Protein AF-A0A967U708-F1 (afdb_monomer_lite)

pLDDT: mean 89.24, std 8.73, range [51.34, 98.25]

Foldseek 3Di:
DLALQVVLLVVLCVVCVVVVHLPDAAEEEDEDEEDDPDPDDPDDPDDHRYLVNLVNNLVNCVVSVHPYYYYPCPPRYDPVSVVVNCVSVVD

Sequence (91 aa):
YDDGYAYHEESVRRLRANVGDPDAPVHGIGGIGGVDGVDDPEDPPEPLASIDEVARFLEALDDTGSIGGSIYDWNTLEPAVRELLTAHFAG

Structure (mmCIF, N/CA/C/O backbone):
data_AF-A0A967U708-F1
#
_entry.id   AF-A0A967U708-F1
#
loop_
_atom_site.group_PDB
_atom_site.id
_atom_site.type_symbol
_atom_site.label_atom_id
_atom_site.label_alt_id
_atom_site.label_comp_id
_atom_site.label_asym_id
_atom_site.label_entity_id
_atom_site.label_seq_id
_atom_site.pdbx_PDB_ins_code
_atom_site.Cartn_x
_atom_site.Cartn_y
_atom_site.Cartn_z
_atom_site.occupancy
_atom_site.B_iso_or_equiv
_atom_site.auth_seq_id
_atom_site.auth_comp_id
_atom_site.auth_asym_id
_atom_site.auth_atom_id
_atom_site.pdbx_PDB_model_num
ATOM 1 N N . TYR A 1 1 ? 9.811 -10.491 3.008 1.00 51.34 1 TYR A N 1
ATOM 2 C CA . TYR A 1 1 ? 8.506 -10.878 2.461 1.00 51.34 1 TYR A CA 1
ATOM 3 C C . TYR A 1 1 ? 8.518 -10.328 1.060 1.00 51.34 1 TYR A C 1
ATOM 5 O O . TYR A 1 1 ? 8.614 -9.115 0.955 1.00 51.34 1 TYR A O 1
ATOM 13 N N . ASP A 1 2 ? 8.467 -11.194 0.056 1.00 65.50 2 ASP A N 1
ATOM 14 C CA . ASP A 1 2 ? 8.298 -10.806 -1.355 1.00 65.50 2 ASP A CA 1
ATOM 15 C C . ASP A 1 2 ? 6.810 -10.992 -1.705 1.00 65.50 2 ASP A C 1
ATOM 17 O O . ASP A 1 2 ? 6.422 -11.757 -2.582 1.00 65.50 2 ASP A O 1
ATOM 21 N N . ASP A 1 3 ? 5.949 -10.454 -0.835 1.00 81.00 3 ASP A N 1
ATOM 22 C CA . ASP A 1 3 ? 4.494 -10.584 -0.919 1.00 81.00 3 ASP A CA 1
ATOM 23 C C . ASP A 1 3 ? 3.860 -9.339 -0.295 1.00 81.00 3 ASP A C 1
ATOM 25 O O . ASP A 1 3 ? 3.680 -9.240 0.928 1.00 81.00 3 ASP A O 1
ATOM 29 N N . GLY A 1 4 ? 3.544 -8.372 -1.160 1.00 80.25 4 GLY A N 1
ATOM 30 C CA . GLY A 1 4 ? 2.897 -7.120 -0.775 1.00 80.25 4 GLY A CA 1
ATOM 31 C C . GLY A 1 4 ? 1.528 -7.322 -0.122 1.00 80.25 4 GLY A C 1
ATOM 32 O O . GLY A 1 4 ? 1.149 -6.529 0.743 1.00 80.25 4 GLY A O 1
ATOM 33 N N . TYR A 1 5 ? 0.815 -8.404 -0.459 1.00 91.50 5 TYR A N 1
ATOM 34 C CA . TYR A 1 5 ? -0.495 -8.689 0.120 1.00 91.50 5 TYR A CA 1
ATOM 35 C C . TYR A 1 5 ? -0.354 -9.187 1.557 1.00 91.50 5 TYR A C 1
ATOM 37 O O . TYR A 1 5 ? -0.894 -8.583 2.487 1.00 91.50 5 TYR A O 1
ATOM 45 N N . ALA A 1 6 ? 0.392 -10.281 1.752 1.00 91.38 6 ALA A N 1
ATOM 46 C CA . ALA A 1 6 ? 0.489 -10.939 3.055 1.00 91.38 6 ALA A CA 1
ATOM 47 C C . ALA A 1 6 ? 1.085 -10.005 4.111 1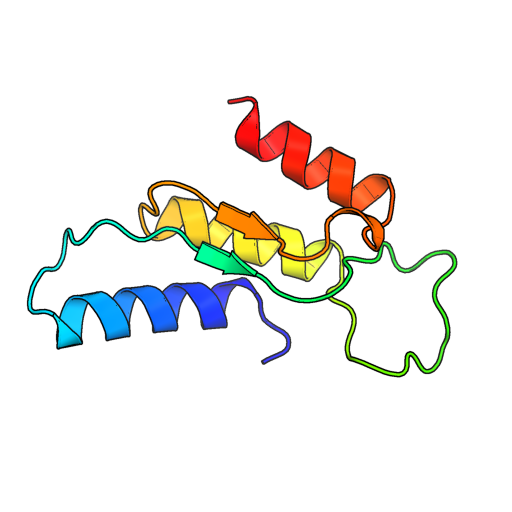.00 91.38 6 ALA A C 1
ATOM 49 O O . ALA A 1 6 ? 0.608 -9.957 5.248 1.00 91.38 6 ALA A O 1
ATOM 50 N N . TYR A 1 7 ? 2.094 -9.219 3.724 1.00 89.00 7 TYR A N 1
ATOM 51 C CA . TYR A 1 7 ? 2.717 -8.262 4.627 1.00 89.00 7 TYR A CA 1
ATOM 52 C C . TYR A 1 7 ? 1.723 -7.209 5.133 1.00 89.00 7 TYR A C 1
ATOM 54 O O . TYR A 1 7 ? 1.660 -6.952 6.341 1.00 89.00 7 TYR A O 1
ATOM 62 N N . HIS A 1 8 ? 0.934 -6.606 4.237 1.00 93.12 8 HIS A N 1
ATOM 63 C CA . HIS A 1 8 ? -0.040 -5.583 4.621 1.00 93.12 8 HIS A CA 1
ATOM 64 C C . HIS A 1 8 ? -1.206 -6.178 5.416 1.00 93.12 8 HIS A C 1
ATOM 66 O O . HIS A 1 8 ? -1.531 -5.677 6.494 1.00 93.12 8 HIS A O 1
ATOM 72 N N . GLU A 1 9 ? -1.778 -7.291 4.952 1.00 96.19 9 GLU A N 1
ATOM 73 C CA . GLU A 1 9 ? -2.902 -7.964 5.612 1.00 96.19 9 GLU A CA 1
ATOM 74 C C . GLU A 1 9 ? -2.565 -8.365 7.060 1.00 96.19 9 GLU A C 1
ATOM 76 O O . GLU A 1 9 ? -3.305 -8.043 8.000 1.00 96.19 9 GLU A O 1
ATOM 81 N N . GLU A 1 10 ? -1.416 -9.019 7.271 1.00 95.62 10 GLU A N 1
ATOM 82 C CA . GLU A 1 10 ? -0.963 -9.416 8.606 1.00 95.62 10 GLU A CA 1
ATOM 83 C C . GLU A 1 10 ? -0.696 -8.187 9.485 1.00 95.62 10 GLU A C 1
ATOM 85 O O . GLU A 1 10 ? -1.031 -8.179 10.674 1.00 95.62 10 GLU A O 1
ATOM 90 N N . SER A 1 11 ? -0.118 -7.130 8.909 1.00 95.06 11 SER A N 1
ATOM 91 C CA . SER A 1 11 ? 0.182 -5.890 9.627 1.00 95.0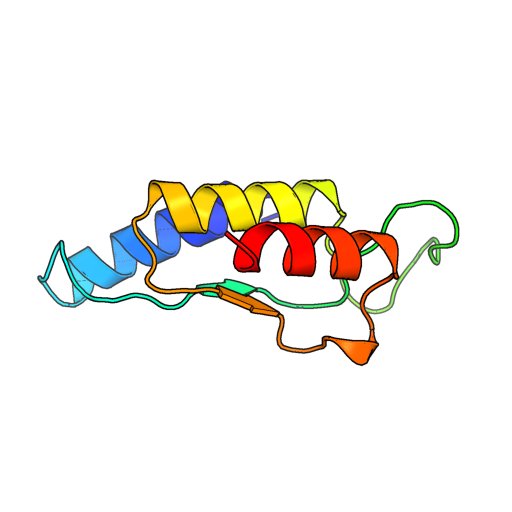6 11 SER A CA 1
ATOM 92 C C . SER A 1 11 ? -1.081 -5.187 10.114 1.00 95.06 11 SER A C 1
ATOM 94 O O . SER A 1 11 ? -1.142 -4.824 11.291 1.00 95.06 11 SER A O 1
ATOM 96 N N . VAL A 1 12 ? -2.113 -5.063 9.275 1.00 97.12 12 VAL A N 1
ATOM 97 C CA . VAL A 1 12 ? -3.401 -4.466 9.663 1.00 97.12 12 VAL A CA 1
ATOM 98 C C . VAL A 1 12 ? -4.079 -5.288 10.756 1.00 97.12 12 VAL A C 1
ATOM 100 O O . VAL A 1 12 ? -4.502 -4.732 11.773 1.00 97.12 12 VAL A O 1
ATOM 103 N N . ARG A 1 13 ? -4.148 -6.618 10.593 1.00 96.88 13 ARG A N 1
ATOM 104 C CA . ARG A 1 13 ? -4.756 -7.509 11.597 1.00 96.88 13 ARG A CA 1
ATOM 105 C C . ARG A 1 13 ? -4.047 -7.409 12.942 1.00 96.88 13 ARG A C 1
ATOM 107 O O . ARG A 1 13 ? -4.698 -7.249 13.974 1.00 96.88 13 ARG A O 1
ATOM 114 N N . ARG A 1 14 ? -2.714 -7.471 12.935 1.00 97.69 14 ARG A N 1
ATOM 115 C CA . ARG A 1 14 ? -1.889 -7.344 14.141 1.00 97.69 14 ARG A CA 1
ATOM 116 C C . ARG A 1 14 ? -2.046 -5.972 14.787 1.00 97.69 14 ARG A C 1
ATOM 118 O O . ARG A 1 14 ? -2.151 -5.901 16.008 1.00 97.69 14 ARG A O 1
ATOM 125 N N . LEU A 1 15 ? -2.079 -4.901 13.993 1.00 97.81 15 LEU A N 1
ATOM 126 C CA . LEU A 1 15 ? -2.305 -3.549 14.492 1.00 97.81 15 LEU A CA 1
ATOM 127 C C . LEU A 1 15 ? -3.641 -3.479 15.229 1.00 97.81 15 LEU A C 1
ATOM 129 O O . LEU A 1 15 ? -3.637 -3.206 16.424 1.00 97.81 15 LEU A O 1
ATOM 133 N N . ARG A 1 16 ? -4.752 -3.817 14.566 1.00 98.19 16 ARG A N 1
ATOM 134 C CA . ARG A 1 16 ? -6.111 -3.782 15.138 1.00 98.19 16 ARG A CA 1
ATOM 135 C C . ARG A 1 16 ? -6.239 -4.618 16.410 1.00 98.19 16 ARG A C 1
ATOM 137 O O . ARG A 1 16 ? -6.785 -4.148 17.407 1.00 98.19 16 ARG A O 1
ATOM 144 N N . ALA A 1 17 ? -5.649 -5.815 16.419 1.00 98.25 17 ALA A N 1
ATOM 145 C CA . ALA A 1 17 ? -5.598 -6.663 17.607 1.00 98.25 17 ALA A CA 1
ATOM 146 C C . ALA A 1 17 ? -4.858 -5.994 18.781 1.00 98.25 17 ALA A C 1
ATOM 148 O O . ALA A 1 17 ? -5.325 -6.060 19.915 1.00 98.25 17 ALA A O 1
ATOM 149 N N . ASN A 1 18 ? -3.734 -5.321 18.516 1.00 98.12 18 ASN A N 1
ATOM 150 C CA . ASN A 1 18 ? -2.932 -4.657 19.546 1.00 98.12 18 ASN A CA 1
ATOM 151 C C . ASN A 1 18 ? -3.578 -3.379 20.093 1.00 98.12 18 ASN A C 1
ATOM 153 O O . ASN A 1 18 ? -3.423 -3.091 21.278 1.00 98.12 18 ASN A O 1
ATOM 157 N N . VAL A 1 19 ? -4.293 -2.612 19.261 1.00 98.00 19 VAL A N 1
ATOM 158 C CA . VAL A 1 19 ? -5.065 -1.446 19.739 1.00 98.00 19 VAL A CA 1
ATOM 159 C C . VAL A 1 19 ? -6.401 -1.839 20.373 1.00 98.00 19 VAL A C 1
ATOM 161 O O . VAL A 1 19 ? -7.000 -1.021 21.065 1.00 98.00 19 VAL A O 1
ATOM 164 N N . GLY A 1 20 ? -6.856 -3.083 20.186 1.00 98.06 20 GLY A N 1
ATOM 165 C CA . GLY A 1 20 ? -8.137 -3.560 20.710 1.00 98.06 20 GLY A CA 1
ATOM 166 C C . GLY A 1 20 ? -9.350 -2.989 19.973 1.00 98.06 20 GLY A C 1
ATOM 167 O O . GLY A 1 20 ? -10.445 -2.977 20.531 1.00 98.06 20 GLY A O 1
ATOM 168 N N . ASP A 1 21 ? -9.154 -2.521 18.740 1.00 97.94 21 ASP A N 1
ATOM 169 C CA . ASP A 1 21 ? -10.191 -1.939 17.892 1.00 97.94 21 ASP A CA 1
ATOM 170 C C . ASP A 1 21 ? -10.161 -2.624 16.512 1.00 97.94 21 ASP A C 1
ATOM 172 O O . ASP A 1 21 ? -9.222 -2.398 15.739 1.00 97.94 21 ASP A O 1
ATOM 176 N N . PRO A 1 22 ? -11.143 -3.494 16.197 1.00 95.31 22 PRO A N 1
ATOM 177 C CA . PRO A 1 22 ? -11.204 -4.195 14.917 1.00 95.31 22 PRO A CA 1
ATOM 178 C C . PRO A 1 22 ? -11.486 -3.267 13.729 1.00 95.31 22 PRO A C 1
ATOM 180 O O . PRO A 1 22 ? -11.192 -3.654 12.600 1.00 95.31 22 PRO A O 1
ATOM 183 N N . ASP A 1 23 ? -11.994 -2.059 13.973 1.00 95.88 23 ASP A N 1
ATOM 184 C CA . ASP A 1 23 ? -12.368 -1.088 12.944 1.00 95.88 23 ASP A CA 1
ATOM 185 C C . ASP A 1 23 ? -11.402 0.104 12.905 1.00 95.88 23 ASP A C 1
ATOM 187 O O . ASP A 1 23 ? -11.669 1.105 12.234 1.00 95.88 23 ASP A O 1
ATOM 191 N N . ALA A 1 24 ? -10.253 0.000 13.591 1.00 97.94 24 ALA A N 1
ATOM 192 C CA . ALA A 1 24 ? -9.266 1.070 13.616 1.00 97.94 24 ALA A CA 1
ATOM 193 C C . ALA A 1 24 ? -8.904 1.491 12.176 1.00 97.94 24 ALA A C 1
ATOM 195 O O . ALA A 1 24 ? -8.596 0.619 11.343 1.00 97.94 24 ALA A O 1
ATOM 196 N N . PRO A 1 25 ? -8.927 2.803 11.866 1.00 97.81 25 PRO A N 1
ATOM 197 C CA . PRO A 1 25 ? -8.569 3.296 10.548 1.00 97.81 25 PRO A CA 1
ATOM 198 C C . PRO A 1 25 ? -7.076 3.076 10.306 1.00 97.81 25 PRO A C 1
ATOM 200 O O . PRO A 1 25 ? -6.239 3.479 11.116 1.00 97.81 25 PRO A O 1
ATOM 203 N N . VAL A 1 26 ? -6.739 2.452 9.177 1.00 97.38 26 VAL A N 1
ATOM 204 C CA . VAL A 1 26 ? -5.350 2.190 8.785 1.00 97.38 26 VAL A CA 1
ATOM 205 C C . VAL A 1 26 ? -5.086 2.755 7.402 1.00 97.38 26 VAL A C 1
ATOM 207 O O . VAL A 1 26 ? -5.835 2.485 6.469 1.00 97.38 26 VAL A O 1
ATOM 210 N N . HIS A 1 27 ? -4.011 3.529 7.279 1.00 95.88 27 HIS A N 1
ATOM 211 C CA . HIS A 1 27 ? -3.463 3.984 6.005 1.00 95.88 27 HIS A CA 1
ATOM 212 C C . HIS A 1 27 ? -2.166 3.216 5.745 1.00 95.88 27 HIS A C 1
ATOM 214 O O . HIS A 1 27 ? -1.208 3.356 6.508 1.00 95.88 27 HIS A O 1
ATOM 220 N N . GLY A 1 28 ? -2.147 2.372 4.715 1.00 93.25 28 GLY A N 1
ATOM 221 C CA . GLY A 1 28 ? -0.984 1.543 4.398 1.00 93.25 28 GLY A CA 1
ATOM 222 C C . GLY A 1 28 ? 0.138 2.357 3.761 1.00 93.25 28 GLY A C 1
ATOM 223 O O . GLY A 1 28 ? -0.097 3.156 2.856 1.00 93.25 28 GLY A O 1
ATOM 224 N N . ILE A 1 29 ? 1.375 2.150 4.207 1.00 90.38 29 ILE A N 1
ATOM 225 C CA . ILE A 1 29 ? 2.552 2.774 3.595 1.00 90.38 29 ILE A CA 1
ATOM 226 C C . ILE A 1 29 ? 3.445 1.660 3.055 1.00 90.38 29 ILE A C 1
ATOM 228 O O . ILE A 1 29 ? 4.079 0.946 3.831 1.00 90.38 29 ILE A O 1
ATOM 232 N N . GLY A 1 30 ? 3.455 1.507 1.731 1.00 82.25 30 GLY A N 1
ATOM 233 C CA . GLY A 1 30 ? 4.377 0.624 1.020 1.00 82.25 30 GLY A CA 1
ATOM 234 C C . GLY A 1 30 ? 5.744 1.285 0.834 1.00 82.25 30 GLY A C 1
ATOM 235 O O . GLY A 1 30 ? 5.878 2.508 0.974 1.00 82.25 30 GLY A O 1
ATOM 236 N N . GLY A 1 31 ? 6.767 0.481 0.538 1.00 74.94 31 GLY A N 1
ATOM 237 C CA . GLY A 1 31 ? 8.149 0.947 0.492 1.00 74.94 31 GLY A CA 1
ATOM 238 C C . GLY A 1 31 ? 8.967 0.476 -0.706 1.00 74.94 31 GLY A C 1
ATOM 239 O O . GLY A 1 31 ? 8.805 -0.655 -1.142 1.00 74.94 31 GLY A O 1
ATOM 240 N N . ILE A 1 32 ? 9.865 1.377 -1.130 1.00 63.53 32 ILE A N 1
ATOM 241 C CA . ILE A 1 32 ? 10.872 1.304 -2.210 1.00 63.53 32 ILE A CA 1
ATOM 242 C C . ILE A 1 32 ? 10.297 1.148 -3.630 1.00 63.53 32 ILE A C 1
ATOM 244 O O . ILE A 1 32 ? 9.164 0.716 -3.822 1.00 63.53 32 ILE A O 1
ATOM 248 N N . GLY A 1 33 ? 11.074 1.641 -4.605 1.00 71.94 33 GLY A N 1
ATOM 249 C CA . GLY A 1 33 ? 10.764 1.748 -6.026 1.00 71.94 33 GLY A CA 1
ATOM 250 C C . GLY A 1 33 ? 10.035 0.529 -6.581 1.00 71.94 33 GLY A C 1
ATOM 251 O O . GLY A 1 33 ? 10.433 -0.611 -6.353 1.00 71.94 33 GLY A O 1
ATOM 252 N N . GLY A 1 34 ? 8.949 0.803 -7.292 1.00 83.12 34 GLY A N 1
ATOM 253 C CA . GLY A 1 34 ? 8.196 -0.181 -8.037 1.00 83.12 34 GLY A CA 1
ATOM 254 C C . GLY A 1 34 ? 8.712 -0.253 -9.465 1.00 83.12 34 GLY A C 1
ATOM 255 O O . GLY A 1 34 ? 8.830 0.795 -10.111 1.00 83.12 34 GLY A O 1
ATOM 256 N N . VAL A 1 35 ? 8.961 -1.469 -9.935 1.00 87.62 35 VAL A N 1
ATOM 257 C CA . VAL A 1 35 ? 9.552 -1.756 -11.241 1.00 87.62 35 VAL A CA 1
ATOM 258 C C . VAL A 1 35 ? 8.688 -2.675 -12.096 1.00 87.62 35 VAL A C 1
ATOM 260 O O . VAL A 1 35 ? 7.910 -3.480 -11.579 1.00 87.62 35 VAL A O 1
ATOM 263 N N . ASP A 1 36 ? 8.807 -2.546 -13.411 1.00 87.06 36 ASP A N 1
ATOM 264 C CA . ASP A 1 36 ? 8.058 -3.285 -14.421 1.00 87.06 36 ASP A CA 1
ATOM 265 C C . ASP A 1 36 ? 8.818 -4.492 -14.995 1.00 87.06 36 ASP A C 1
ATOM 267 O O . ASP A 1 36 ? 8.211 -5.324 -15.677 1.00 87.06 36 ASP A O 1
ATOM 271 N N . GLY A 1 37 ? 10.107 -4.647 -14.670 1.00 84.75 37 GLY A N 1
ATOM 272 C CA . GLY A 1 37 ? 10.932 -5.769 -15.109 1.00 84.75 37 GLY A CA 1
ATOM 273 C C . GLY A 1 37 ? 11.551 -5.608 -16.499 1.00 84.75 37 GLY A C 1
ATOM 274 O O . GLY A 1 37 ? 12.133 -6.576 -16.995 1.00 84.75 37 GLY A O 1
ATOM 275 N N . VAL A 1 38 ? 11.402 -4.457 -17.169 1.00 85.25 38 VAL A N 1
ATOM 276 C CA . VAL A 1 38 ? 11.839 -4.260 -18.563 1.00 85.25 38 VAL A CA 1
ATOM 277 C C . VAL A 1 38 ? 13.263 -3.713 -18.653 1.00 85.25 38 VAL A C 1
ATOM 279 O O . VAL A 1 38 ? 14.080 -4.296 -19.367 1.00 85.25 38 VAL A O 1
ATOM 282 N N . ASP A 1 39 ? 13.564 -2.624 -17.943 1.00 83.19 39 ASP A N 1
ATOM 283 C CA . ASP A 1 39 ? 14.848 -1.902 -18.020 1.00 83.19 39 ASP A CA 1
ATOM 284 C C . ASP A 1 39 ? 15.569 -1.831 -16.655 1.00 83.19 39 ASP A C 1
ATOM 286 O O . ASP A 1 39 ? 16.383 -0.938 -16.392 1.00 83.19 39 ASP A O 1
ATOM 290 N N . ASP A 1 40 ? 15.296 -2.807 -15.789 1.00 82.75 40 ASP A N 1
ATOM 291 C CA . ASP A 1 40 ? 15.805 -2.847 -14.422 1.00 82.75 40 ASP A CA 1
ATOM 292 C C . ASP A 1 40 ? 17.277 -3.268 -14.307 1.00 82.75 40 ASP A C 1
ATOM 294 O O . ASP A 1 40 ? 17.765 -4.119 -15.061 1.00 82.75 40 ASP A O 1
ATOM 298 N N . PRO A 1 41 ? 18.013 -2.732 -13.316 1.00 81.69 41 PRO A N 1
ATOM 299 C CA . PRO A 1 41 ? 19.335 -3.242 -12.975 1.00 81.69 41 PRO A CA 1
ATOM 300 C C . PRO A 1 41 ? 19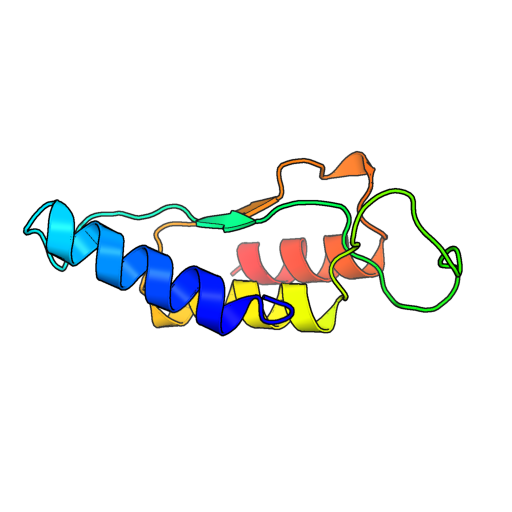.245 -4.687 -12.456 1.00 81.69 41 PRO A C 1
ATOM 302 O O . PRO A 1 41 ? 18.423 -4.993 -11.599 1.00 81.69 41 PRO A O 1
ATOM 305 N N . GLU A 1 42 ? 20.151 -5.564 -12.905 1.00 82.94 42 GLU A N 1
ATOM 306 C CA . GLU A 1 42 ? 20.199 -6.972 -12.457 1.00 82.94 42 GLU A CA 1
ATOM 307 C C . GLU A 1 42 ? 20.478 -7.133 -10.946 1.00 82.94 42 GLU A C 1
ATOM 309 O O . GLU A 1 42 ? 20.123 -8.157 -10.367 1.00 82.94 42 GLU A O 1
ATOM 314 N N . ASP A 1 43 ? 21.124 -6.145 -10.314 1.00 83.31 43 ASP A N 1
ATOM 315 C CA . ASP A 1 43 ? 21.496 -6.150 -8.890 1.00 83.31 43 ASP A CA 1
ATOM 316 C C . ASP A 1 43 ? 21.289 -4.748 -8.278 1.00 83.31 43 ASP A C 1
ATOM 318 O O . ASP A 1 43 ? 22.236 -3.955 -8.169 1.00 83.31 43 ASP A O 1
ATOM 322 N N . PRO A 1 44 ? 20.036 -4.363 -7.971 1.00 80.31 44 PRO A N 1
ATOM 323 C CA . PRO A 1 44 ? 19.749 -3.073 -7.364 1.00 80.31 44 PRO A CA 1
ATOM 324 C C . PRO A 1 44 ? 20.299 -3.006 -5.926 1.00 80.31 44 PRO A C 1
ATOM 326 O O . PRO A 1 44 ? 20.305 -4.003 -5.206 1.00 80.31 44 PRO A O 1
ATOM 329 N N . PRO A 1 45 ? 20.728 -1.819 -5.454 1.00 77.50 45 PRO A N 1
ATOM 330 C CA . PRO A 1 45 ? 21.300 -1.654 -4.114 1.00 77.50 45 PRO A CA 1
ATOM 331 C C . PRO A 1 45 ? 20.302 -1.929 -2.977 1.00 77.50 45 PRO A C 1
ATOM 333 O O . PRO A 1 45 ? 20.721 -2.176 -1.846 1.00 77.50 45 PRO A O 1
ATOM 336 N N . GLU A 1 46 ? 19.001 -1.879 -3.268 1.00 75.31 46 GLU A N 1
ATOM 337 C CA . GLU A 1 46 ? 17.908 -2.235 -2.364 1.00 75.31 46 GLU A CA 1
ATOM 338 C C . GLU A 1 46 ? 16.862 -3.067 -3.130 1.00 75.31 46 GLU A C 1
ATOM 340 O O . GLU A 1 46 ? 16.747 -2.904 -4.347 1.00 75.31 46 GLU A O 1
ATOM 345 N N . PRO A 1 47 ? 16.089 -3.940 -2.455 1.00 77.62 47 PRO A N 1
ATOM 346 C CA . PRO A 1 47 ? 15.006 -4.683 -3.095 1.00 77.62 47 PRO A CA 1
ATOM 347 C C . PRO A 1 47 ? 13.976 -3.739 -3.722 1.00 77.62 47 PRO A C 1
ATOM 349 O O . PRO A 1 47 ? 13.461 -2.848 -3.043 1.00 77.62 47 PRO A O 1
ATOM 352 N N . LEU A 1 48 ? 13.675 -3.950 -5.002 1.00 84.50 48 LEU A N 1
ATOM 353 C CA . LEU A 1 48 ? 12.641 -3.224 -5.735 1.00 84.50 48 LEU A CA 1
ATOM 354 C C . LEU A 1 48 ? 11.369 -4.069 -5.762 1.00 84.50 48 LEU A C 1
ATOM 356 O O . LEU A 1 48 ? 11.439 -5.275 -5.994 1.00 84.50 48 LEU A O 1
ATOM 360 N N . ALA A 1 49 ? 10.221 -3.443 -5.514 1.00 86.81 49 ALA A N 1
ATOM 361 C CA . ALA A 1 49 ? 8.942 -4.130 -5.605 1.00 86.81 49 ALA A CA 1
ATOM 362 C C . ALA A 1 49 ? 8.575 -4.300 -7.080 1.00 86.81 49 ALA A C 1
ATOM 364 O O . ALA A 1 49 ? 8.522 -3.331 -7.832 1.00 86.81 49 ALA A O 1
ATOM 365 N N . SER A 1 50 ? 8.274 -5.513 -7.510 1.00 88.56 50 SER A N 1
ATOM 366 C CA . SER A 1 50 ? 7.686 -5.725 -8.829 1.00 88.56 50 SER A CA 1
ATOM 367 C C . SER A 1 50 ? 6.305 -5.069 -8.928 1.00 88.56 50 SER A C 1
ATOM 369 O O . SER A 1 50 ? 5.595 -4.886 -7.933 1.00 88.56 50 SER A O 1
ATOM 371 N N . ILE A 1 51 ? 5.880 -4.752 -10.149 1.00 90.50 51 ILE A N 1
ATOM 372 C CA . ILE A 1 51 ? 4.532 -4.243 -10.420 1.00 90.50 51 ILE A CA 1
ATOM 373 C C . ILE A 1 51 ? 3.440 -5.178 -9.875 1.00 90.50 51 ILE A C 1
ATOM 375 O O . ILE A 1 51 ? 2.422 -4.703 -9.369 1.00 90.50 51 ILE A O 1
ATOM 379 N N . ASP A 1 52 ? 3.682 -6.491 -9.893 1.00 90.31 52 ASP A N 1
ATOM 380 C CA . ASP A 1 52 ? 2.779 -7.490 -9.324 1.00 90.31 52 ASP A CA 1
ATOM 381 C C . ASP A 1 52 ? 2.719 -7.390 -7.794 1.00 90.31 52 ASP A C 1
ATOM 383 O O . ASP A 1 52 ? 1.633 -7.423 -7.217 1.00 90.31 52 ASP A O 1
ATOM 387 N N . GLU A 1 53 ? 3.848 -7.198 -7.107 1.00 89.94 53 GLU A N 1
ATOM 388 C CA . GLU A 1 53 ? 3.856 -6.971 -5.655 1.00 89.94 53 GLU A CA 1
ATOM 389 C C . GLU A 1 53 ? 3.134 -5.677 -5.270 1.00 89.94 53 GLU A C 1
ATOM 391 O O . GLU A 1 53 ? 2.414 -5.651 -4.266 1.00 89.94 53 GLU A O 1
ATOM 396 N N . VAL A 1 54 ? 3.261 -4.621 -6.082 1.00 91.25 54 VAL A N 1
ATOM 397 C CA . VAL A 1 54 ? 2.504 -3.376 -5.892 1.00 91.25 54 VAL A CA 1
ATOM 398 C C . VAL A 1 54 ? 1.006 -3.616 -6.089 1.00 91.25 54 VAL A C 1
ATOM 400 O O . VAL A 1 54 ? 0.209 -3.165 -5.267 1.00 91.25 54 VAL A O 1
ATOM 403 N N . ALA A 1 55 ? 0.604 -4.367 -7.117 1.00 92.44 55 ALA A N 1
ATOM 404 C CA . ALA A 1 55 ? -0.797 -4.732 -7.331 1.00 92.44 55 ALA A CA 1
ATOM 405 C C . ALA A 1 55 ? -1.361 -5.555 -6.158 1.00 92.44 55 ALA A C 1
ATOM 407 O O . ALA A 1 55 ? -2.467 -5.297 -5.685 1.00 92.44 55 ALA A O 1
ATOM 408 N N . ARG A 1 56 ? -0.576 -6.498 -5.626 1.00 93.94 56 ARG A N 1
ATOM 409 C CA . ARG A 1 56 ? -0.936 -7.306 -4.449 1.00 93.94 56 ARG A CA 1
ATOM 410 C C . ARG A 1 56 ? -1.053 -6.469 -3.173 1.00 93.94 56 ARG A C 1
ATOM 412 O O . ARG A 1 56 ? -1.937 -6.724 -2.358 1.00 93.94 56 ARG A O 1
ATOM 419 N N . PHE A 1 57 ? -0.204 -5.456 -3.001 1.00 93.38 57 PHE A N 1
ATOM 420 C CA . PHE A 1 57 ? -0.345 -4.482 -1.917 1.00 93.38 57 PHE A CA 1
ATOM 421 C C . PHE A 1 57 ? -1.653 -3.686 -2.034 1.00 93.38 57 PHE A C 1
ATOM 423 O O . PHE A 1 57 ? -2.365 -3.546 -1.040 1.00 93.38 57 PHE A O 1
ATOM 430 N N . LEU A 1 58 ? -1.991 -3.206 -3.234 1.00 94.12 58 LEU A N 1
ATOM 431 C CA . LEU A 1 58 ? -3.240 -2.483 -3.492 1.00 94.12 58 LEU A CA 1
ATOM 432 C C . LEU A 1 58 ? -4.478 -3.333 -3.177 1.00 94.12 58 LEU A C 1
ATOM 434 O O . LEU A 1 58 ? -5.373 -2.869 -2.478 1.00 94.12 58 LEU A O 1
ATOM 438 N N . GLU A 1 59 ? -4.486 -4.598 -3.598 1.00 95.69 59 GLU A N 1
ATOM 439 C CA . GLU A 1 59 ? -5.548 -5.552 -3.253 1.00 95.69 59 GLU A CA 1
ATOM 440 C C . GLU A 1 59 ? -5.698 -5.715 -1.732 1.00 95.69 59 GLU A C 1
ATOM 442 O O . GLU A 1 59 ? -6.806 -5.681 -1.200 1.00 95.69 59 GLU A O 1
ATOM 447 N N . ALA A 1 60 ? -4.586 -5.810 -0.998 1.00 96.00 60 ALA A N 1
ATOM 448 C CA . ALA A 1 60 ? -4.641 -5.913 0.456 1.00 96.00 60 ALA A CA 1
ATOM 449 C C . ALA A 1 60 ? -5.160 -4.637 1.135 1.00 96.00 60 ALA A C 1
ATOM 451 O O . ALA A 1 60 ? -5.757 -4.732 2.211 1.00 96.00 60 ALA A O 1
ATOM 452 N N . LEU A 1 61 ? -4.951 -3.444 0.562 1.00 95.94 61 LEU A N 1
ATOM 453 C CA . LEU A 1 61 ? -5.562 -2.216 1.086 1.00 95.94 61 LEU A CA 1
ATOM 454 C C . LEU A 1 61 ? -7.088 -2.325 1.056 1.00 95.94 61 LEU A C 1
ATOM 456 O O . LEU A 1 61 ? -7.729 -2.065 2.078 1.00 95.94 61 LEU A O 1
ATOM 460 N N . ASP A 1 62 ? -7.638 -2.759 -0.076 1.00 96.31 62 ASP A N 1
ATOM 461 C CA . ASP A 1 62 ? -9.079 -2.892 -0.278 1.00 96.31 62 ASP A CA 1
ATOM 462 C C . ASP A 1 62 ? -9.664 -3.979 0.634 1.00 96.31 62 ASP A C 1
ATOM 464 O O . ASP A 1 62 ? -10.591 -3.718 1.407 1.00 96.31 62 ASP A O 1
ATOM 468 N N . ASP A 1 63 ? -9.065 -5.172 0.632 1.00 97.31 63 ASP A N 1
ATOM 469 C CA . ASP A 1 63 ? -9.552 -6.327 1.398 1.00 97.31 63 ASP A CA 1
ATOM 470 C C . ASP A 1 63 ? -9.493 -6.110 2.916 1.00 97.31 63 ASP A C 1
ATOM 472 O O . ASP A 1 63 ? -10.287 -6.666 3.680 1.00 97.31 63 ASP A O 1
ATOM 476 N N . THR A 1 64 ? -8.565 -5.273 3.383 1.00 96.56 64 THR A N 1
ATOM 477 C CA . THR A 1 64 ? -8.465 -4.917 4.805 1.00 96.56 64 THR A CA 1
ATOM 478 C C . THR A 1 64 ? -9.351 -3.737 5.205 1.00 96.56 64 THR A C 1
ATOM 480 O O . THR A 1 64 ? -9.417 -3.405 6.398 1.00 96.56 64 THR A O 1
ATOM 483 N N . GLY A 1 65 ? -10.031 -3.093 4.252 1.00 96.25 65 GLY A N 1
ATOM 484 C CA . GLY A 1 65 ? -10.765 -1.852 4.490 1.00 96.25 65 GLY A CA 1
ATOM 485 C C . GLY A 1 65 ? -9.843 -0.739 4.990 1.00 96.25 65 GLY A C 1
ATOM 486 O O . GLY A 1 65 ? -10.180 -0.029 5.941 1.00 96.25 65 GLY A O 1
ATOM 487 N N . SER A 1 66 ? -8.636 -0.647 4.427 1.00 96.56 66 SER A N 1
ATOM 488 C CA . SER A 1 66 ? -7.725 0.464 4.696 1.00 96.56 66 SER A CA 1
ATOM 489 C C . SER A 1 66 ? -8.335 1.766 4.169 1.00 96.56 66 SER A C 1
ATOM 491 O O . SER A 1 66 ? -8.989 1.792 3.132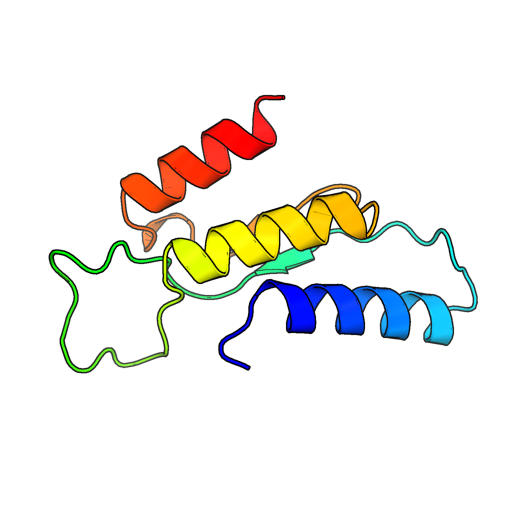 1.00 96.56 66 SER A O 1
ATOM 493 N N . ILE A 1 67 ? -8.120 2.872 4.880 1.00 95.81 67 ILE A N 1
ATOM 494 C CA . ILE A 1 67 ? -8.684 4.185 4.520 1.00 95.81 67 ILE A CA 1
ATOM 495 C C . ILE A 1 67 ? -7.913 4.883 3.389 1.00 95.81 67 ILE A C 1
ATOM 497 O O . ILE A 1 67 ? -8.275 5.981 2.974 1.00 95.81 67 ILE A O 1
ATOM 501 N N . GLY A 1 68 ? -6.823 4.270 2.934 1.00 94.06 68 GLY A N 1
ATOM 502 C CA . GLY A 1 68 ? -5.948 4.775 1.891 1.00 94.06 68 GLY A CA 1
ATOM 503 C C . GLY A 1 68 ? -4.612 4.040 1.879 1.00 94.06 68 GLY A C 1
ATOM 504 O O . GLY A 1 68 ? -4.318 3.220 2.757 1.00 94.06 68 GLY A O 1
ATOM 505 N N . GLY A 1 69 ? -3.798 4.367 0.879 1.00 93.06 69 GLY A N 1
ATOM 506 C CA . GLY A 1 69 ? -2.438 3.868 0.735 1.00 93.06 69 GLY A CA 1
ATOM 507 C C . GLY A 1 69 ? -1.489 4.932 0.196 1.00 93.06 69 GLY A C 1
ATOM 508 O O . GLY A 1 69 ? -1.910 5.926 -0.393 1.00 93.06 69 GLY A O 1
ATOM 509 N N . SER A 1 70 ? -0.192 4.740 0.410 1.00 91.31 70 SER A N 1
ATOM 510 C CA . SER A 1 70 ? 0.858 5.577 -0.182 1.00 91.31 70 SER A CA 1
ATOM 511 C C . SER A 1 70 ? 2.149 4.796 -0.390 1.00 91.31 70 SER A C 1
ATOM 513 O O . SER A 1 70 ? 2.457 3.903 0.396 1.00 91.31 70 SER A O 1
ATOM 515 N N . ILE A 1 71 ? 2.931 5.203 -1.391 1.00 87.88 71 ILE A N 1
ATOM 516 C CA . ILE A 1 71 ? 4.323 4.783 -1.584 1.00 87.88 71 ILE A CA 1
ATOM 517 C C . ILE A 1 71 ? 5.226 5.979 -1.277 1.00 87.88 71 ILE A C 1
ATOM 519 O O . ILE A 1 71 ? 5.000 7.070 -1.804 1.00 87.88 71 ILE A O 1
ATOM 523 N N . TYR A 1 72 ? 6.214 5.802 -0.395 1.00 79.19 72 TYR A N 1
ATOM 524 C CA . TYR A 1 72 ? 6.985 6.934 0.136 1.00 79.19 72 TYR A CA 1
ATOM 525 C C . TYR A 1 72 ? 7.999 7.537 -0.850 1.00 79.19 72 TYR A C 1
ATOM 527 O O . TYR A 1 72 ? 8.457 8.656 -0.622 1.00 79.19 72 TYR A O 1
ATOM 535 N N . ASP A 1 73 ? 8.330 6.845 -1.944 1.00 79.81 73 ASP A N 1
ATOM 536 C CA . ASP A 1 73 ? 9.253 7.334 -2.972 1.00 79.81 73 ASP A CA 1
ATOM 537 C C . ASP A 1 73 ? 8.633 7.280 -4.376 1.00 79.81 73 ASP A C 1
ATOM 539 O O . ASP A 1 73 ? 8.936 6.434 -5.211 1.00 79.81 73 ASP A O 1
ATOM 543 N N . TRP A 1 74 ? 7.718 8.214 -4.640 1.00 85.81 74 TRP A N 1
ATOM 544 C CA . TRP A 1 74 ? 7.030 8.319 -5.930 1.00 85.81 74 TRP A CA 1
ATOM 545 C C . TRP A 1 74 ? 7.986 8.554 -7.111 1.00 85.81 74 TRP A C 1
ATOM 547 O O . TRP A 1 74 ? 7.712 8.129 -8.235 1.00 85.81 74 TRP A O 1
ATOM 557 N N . ASN A 1 75 ? 9.103 9.254 -6.882 1.00 84.44 75 ASN A N 1
ATOM 558 C CA . ASN A 1 75 ? 10.019 9.681 -7.942 1.00 84.44 75 ASN A CA 1
ATOM 559 C C . ASN A 1 75 ? 10.888 8.543 -8.486 1.00 84.44 75 ASN A C 1
ATOM 561 O O . ASN A 1 75 ? 11.349 8.646 -9.624 1.00 84.44 75 ASN A O 1
ATOM 565 N N . THR A 1 76 ? 11.061 7.465 -7.727 1.00 82.25 76 THR A N 1
ATOM 566 C CA . THR A 1 76 ? 11.804 6.277 -8.167 1.00 82.25 76 THR A CA 1
ATOM 567 C C . THR A 1 76 ? 10.919 5.197 -8.775 1.00 82.25 76 THR A C 1
ATOM 569 O O . THR A 1 76 ? 11.444 4.231 -9.311 1.00 82.25 76 THR A O 1
ATOM 572 N N . LEU A 1 77 ? 9.593 5.377 -8.765 1.00 88.75 77 LEU A N 1
ATOM 573 C CA . LEU A 1 77 ? 8.671 4.484 -9.465 1.00 88.75 77 LEU A CA 1
ATOM 574 C C . LEU A 1 77 ? 8.820 4.583 -10.981 1.00 88.75 77 LEU A C 1
ATOM 576 O O . LEU A 1 77 ? 8.862 5.685 -11.546 1.00 88.75 77 LEU A O 1
ATOM 580 N N . GLU A 1 78 ? 8.766 3.438 -11.644 1.00 91.44 78 GLU A N 1
ATOM 581 C CA . GLU A 1 78 ? 8.632 3.397 -13.091 1.00 91.44 78 GLU A CA 1
ATOM 582 C C . GLU A 1 78 ? 7.242 3.869 -13.553 1.00 91.44 78 GLU A C 1
ATOM 584 O O . GLU A 1 78 ? 6.266 3.811 -12.789 1.00 91.44 78 GLU A O 1
ATOM 589 N N . PRO A 1 79 ? 7.115 4.380 -14.796 1.00 93.12 79 PRO A N 1
ATOM 590 C CA . PRO A 1 79 ? 5.855 4.919 -15.305 1.00 93.12 79 PRO A CA 1
ATOM 591 C C . PRO A 1 79 ? 4.670 3.956 -15.166 1.00 93.12 79 PRO A C 1
ATOM 593 O O . PRO A 1 79 ? 3.614 4.380 -14.700 1.00 93.12 79 PRO A O 1
ATOM 596 N N . ALA A 1 80 ? 4.859 2.670 -15.479 1.00 93.62 80 ALA A N 1
ATOM 597 C CA . ALA A 1 80 ? 3.803 1.662 -15.392 1.00 93.62 80 ALA A CA 1
ATOM 598 C C . ALA A 1 80 ? 3.254 1.508 -13.961 1.00 93.62 80 ALA A C 1
ATOM 600 O O . ALA A 1 80 ? 2.043 1.419 -13.756 1.00 93.62 80 ALA A O 1
ATOM 601 N N . VAL A 1 81 ? 4.125 1.564 -12.948 1.00 92.62 81 VAL A N 1
ATOM 602 C CA . VAL A 1 81 ? 3.709 1.479 -11.541 1.00 92.62 81 VAL A CA 1
ATOM 603 C C . VAL A 1 81 ? 2.958 2.735 -11.099 1.00 92.62 81 VAL A C 1
ATOM 605 O O . VAL A 1 81 ? 1.955 2.652 -10.387 1.00 92.62 81 VAL A O 1
ATOM 608 N N . ARG A 1 82 ? 3.392 3.919 -11.547 1.00 93.00 82 ARG A N 1
ATOM 609 C CA . ARG A 1 82 ? 2.663 5.170 -11.275 1.00 93.00 82 ARG A CA 1
ATOM 610 C C . ARG A 1 82 ? 1.273 5.166 -11.896 1.00 93.00 82 ARG A C 1
ATOM 612 O O . ARG A 1 82 ? 0.332 5.654 -11.269 1.00 93.00 82 ARG A O 1
ATOM 619 N N . GLU A 1 83 ? 1.143 4.644 -13.112 1.00 94.56 83 GLU A N 1
ATOM 620 C CA . GLU A 1 83 ? -0.142 4.497 -13.796 1.00 94.56 83 GLU A CA 1
ATOM 621 C C . GLU A 1 83 ? -1.068 3.541 -13.038 1.00 94.56 83 GLU A C 1
ATOM 623 O O . GLU A 1 83 ? -2.219 3.901 -12.794 1.00 94.56 83 GLU A O 1
ATOM 628 N N . LEU A 1 84 ? -0.553 2.394 -12.575 1.00 93.81 84 LEU A N 1
ATOM 629 C CA . LEU A 1 84 ? -1.289 1.448 -11.729 1.00 93.81 84 LEU A CA 1
ATOM 630 C C . LEU A 1 84 ? -1.829 2.118 -10.453 1.00 93.81 84 LEU A C 1
ATOM 632 O O . LEU A 1 84 ? -3.028 2.060 -10.183 1.00 93.81 84 LEU A O 1
ATOM 636 N N . LEU A 1 85 ? -0.966 2.804 -9.695 1.00 92.75 85 LEU A N 1
ATOM 637 C CA . LEU A 1 85 ? -1.358 3.515 -8.471 1.00 92.75 85 LEU A CA 1
ATOM 638 C C . LEU A 1 85 ? -2.387 4.617 -8.757 1.00 92.75 85 LE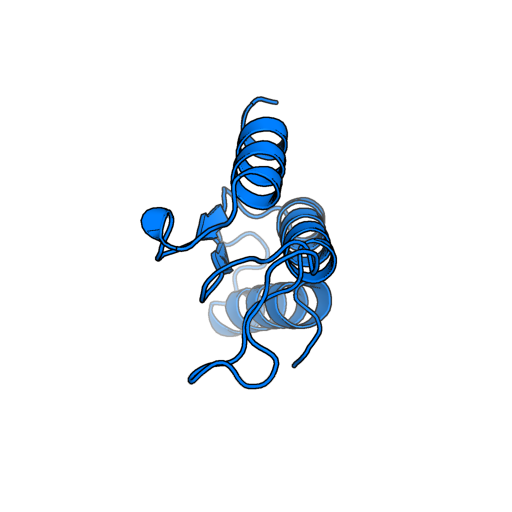U A C 1
ATOM 640 O O . LEU A 1 85 ? -3.374 4.755 -8.037 1.00 92.75 85 LEU A O 1
ATOM 644 N N . THR A 1 86 ? -2.168 5.399 -9.817 1.00 93.50 86 THR A N 1
ATOM 645 C CA . THR A 1 86 ? -3.084 6.478 -10.216 1.00 93.50 86 THR A CA 1
ATOM 646 C C . THR A 1 86 ? -4.458 5.924 -10.572 1.00 93.50 86 THR A C 1
ATOM 648 O O . THR A 1 86 ? -5.465 6.494 -10.162 1.00 93.50 86 THR A O 1
ATOM 651 N N . ALA A 1 87 ? -4.508 4.817 -11.315 1.00 94.38 87 ALA A N 1
ATOM 652 C CA . ALA A 1 87 ? -5.756 4.170 -11.689 1.00 94.38 87 ALA A CA 1
ATOM 653 C C . ALA A 1 87 ? -6.513 3.635 -10.465 1.00 94.38 87 ALA A C 1
ATOM 655 O O . ALA A 1 87 ? -7.722 3.840 -10.382 1.00 94.38 87 ALA A O 1
ATOM 656 N N . HIS A 1 88 ? -5.813 3.015 -9.505 1.00 93.19 88 HIS A N 1
ATOM 657 C CA . HIS A 1 88 ? -6.422 2.490 -8.275 1.00 93.19 88 HIS A CA 1
ATOM 658 C C . HIS A 1 88 ? -7.088 3.586 -7.440 1.00 93.19 88 HIS A C 1
ATOM 660 O O . HIS A 1 88 ? -8.228 3.440 -7.019 1.00 93.19 88 HIS A O 1
ATOM 666 N N . PHE A 1 89 ? -6.401 4.714 -7.237 1.00 90.19 89 PHE A N 1
ATOM 667 C CA . PHE A 1 89 ? -6.898 5.806 -6.390 1.00 90.19 89 PHE A CA 1
ATOM 668 C C . PHE A 1 89 ? -7.837 6.796 -7.098 1.00 90.19 89 PHE A C 1
ATOM 670 O O . PHE A 1 89 ? -8.290 7.756 -6.474 1.00 90.19 89 PHE A O 1
ATOM 677 N N . ALA A 1 90 ? -8.105 6.617 -8.394 1.00 90.00 90 ALA A N 1
ATOM 678 C CA . ALA A 1 90 ? -9.035 7.463 -9.144 1.00 90.00 90 ALA A CA 1
ATOM 679 C C . ALA A 1 90 ? -10.511 7.022 -9.031 1.00 90.00 90 ALA A C 1
ATOM 681 O O . ALA A 1 90 ? -11.385 7.757 -9.502 1.00 90.00 90 ALA A O 1
ATOM 682 N N . GLY A 1 91 ? -10.778 5.838 -8.462 1.00 68.56 91 GLY A N 1
ATOM 683 C CA . GLY A 1 91 ? -12.120 5.304 -8.178 1.00 68.56 91 GLY A CA 1
ATOM 684 C C . GLY A 1 91 ? -12.657 5.712 -6.812 1.00 68.56 91 GLY A C 1
ATOM 685 O O . GLY A 1 91 ? -13.903 5.741 -6.685 1.00 68.56 91 GLY A O 1
#

Radius of gyration: 13.78 Å; chains: 1; bounding box: 34×2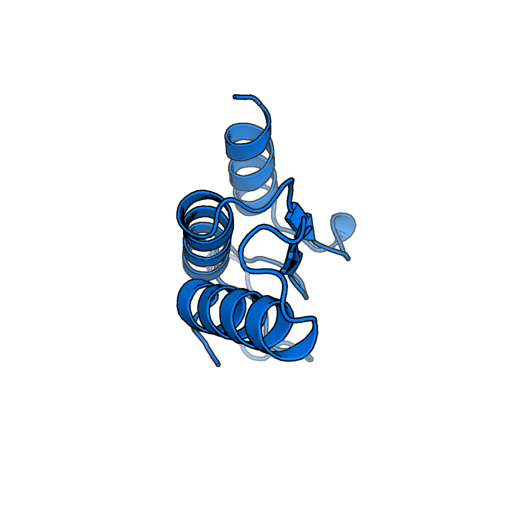1×39 Å

Secondary structure (DSSP, 8-state):
---HHHHHHHHHHHHHHHHT-TT---EEEE-S-EE-SSS--SS-SSPPEEHHHHHHHHHHHHHTT-SEEEES-GGGS-HHHHHHHHHHHT-